Protein AF-A0A8T4I141-F1 (afdb_monomer_lite)

Structure (mmCIF, N/CA/C/O backbone):
data_AF-A0A8T4I141-F1
#
_entry.id   AF-A0A8T4I141-F1
#
loop_
_atom_site.group_PDB
_atom_site.id
_atom_site.type_symbol
_atom_site.label_atom_id
_atom_site.label_alt_id
_atom_site.label_comp_id
_atom_site.label_asym_id
_atom_site.label_entity_id
_atom_site.label_seq_id
_atom_site.pdbx_PDB_ins_code
_atom_site.Cartn_x
_atom_site.Cartn_y
_atom_site.Cartn_z
_atom_site.occupancy
_atom_site.B_iso_or_equiv
_atom_site.auth_seq_id
_atom_site.auth_comp_id
_atom_site.auth_asym_id
_atom_site.auth_atom_id
_atom_site.pdbx_PDB_model_num
ATOM 1 N N . LEU A 1 1 ? -6.437 8.225 5.093 1.00 63.91 1 LEU A N 1
ATOM 2 C CA . LEU A 1 1 ? -6.359 7.196 4.034 1.00 63.91 1 LEU A CA 1
ATOM 3 C C . LEU A 1 1 ? -7.307 6.069 4.393 1.00 63.91 1 LEU A C 1
ATOM 5 O O . LEU A 1 1 ? -7.230 5.542 5.497 1.00 63.91 1 LEU A O 1
ATOM 9 N N . SER A 1 2 ? -8.258 5.774 3.515 1.00 83.69 2 SER A N 1
ATOM 10 C CA . SER A 1 2 ? -9.205 4.676 3.690 1.00 83.69 2 SER A CA 1
ATOM 11 C C . SER A 1 2 ? -8.597 3.345 3.222 1.00 83.69 2 SER A C 1
ATOM 13 O O . SER A 1 2 ? -7.635 3.320 2.455 1.00 83.69 2 SER A O 1
ATOM 15 N N . GLN A 1 3 ? -9.185 2.215 3.631 1.00 85.31 3 GLN A N 1
ATOM 16 C CA . GLN A 1 3 ? -8.825 0.896 3.087 1.00 85.31 3 GLN A CA 1
ATOM 17 C C . GLN A 1 3 ? -8.972 0.848 1.553 1.00 85.31 3 GLN A C 1
ATOM 19 O O . GLN A 1 3 ? -8.193 0.178 0.877 1.00 85.31 3 GLN A O 1
ATOM 24 N N . ARG A 1 4 ? -9.958 1.570 0.997 1.00 89.12 4 ARG A N 1
ATOM 25 C CA . ARG A 1 4 ? -10.166 1.663 -0.456 1.00 89.12 4 ARG A CA 1
ATOM 26 C C . ARG A 1 4 ? -9.028 2.417 -1.134 1.00 89.12 4 ARG A C 1
ATOM 28 O O . ARG A 1 4 ? -8.594 1.976 -2.191 1.00 89.12 4 ARG A O 1
ATOM 35 N N . ASP A 1 5 ? -8.516 3.474 -0.510 1.00 87.00 5 ASP A N 1
ATOM 36 C CA . ASP A 1 5 ? -7.388 4.247 -1.042 1.00 87.00 5 ASP A CA 1
ATOM 37 C C . ASP A 1 5 ? -6.128 3.378 -1.074 1.00 87.00 5 ASP A C 1
ATOM 39 O O . ASP A 1 5 ? -5.465 3.287 -2.099 1.00 87.00 5 ASP A O 1
ATOM 43 N N . ALA A 1 6 ? -5.846 2.648 0.012 1.00 89.12 6 ALA A N 1
ATOM 44 C CA . ALA A 1 6 ? -4.699 1.742 0.064 1.00 89.12 6 ALA A CA 1
ATOM 45 C C . ALA A 1 6 ? -4.804 0.610 -0.977 1.00 89.12 6 ALA A C 1
ATOM 47 O O . ALA A 1 6 ? -3.806 0.220 -1.581 1.00 89.12 6 ALA A O 1
ATOM 48 N N . ALA A 1 7 ? -6.015 0.097 -1.222 1.00 90.81 7 ALA A N 1
ATOM 49 C CA . ALA A 1 7 ? -6.248 -0.919 -2.245 1.00 90.81 7 ALA A CA 1
ATOM 50 C C . ALA A 1 7 ? -6.074 -0.357 -3.661 1.00 90.81 7 ALA A C 1
ATOM 52 O O . ALA A 1 7 ? -5.549 -1.050 -4.534 1.00 90.81 7 ALA A O 1
ATOM 53 N N . LEU A 1 8 ? -6.489 0.892 -3.883 1.00 93.81 8 LEU A N 1
ATOM 54 C CA . LEU A 1 8 ? -6.260 1.599 -5.136 1.00 93.81 8 LEU A CA 1
ATOM 55 C C . LEU A 1 8 ? -4.759 1.802 -5.374 1.00 93.81 8 LEU A C 1
ATOM 57 O O . LEU A 1 8 ? -4.279 1.428 -6.438 1.00 93.81 8 LEU A O 1
ATOM 61 N N . SER A 1 9 ? -4.004 2.239 -4.363 1.00 91.81 9 SER A N 1
ATOM 62 C CA . SER A 1 9 ? -2.552 2.423 -4.476 1.00 91.81 9 SER A CA 1
ATOM 63 C C . SER A 1 9 ? -1.807 1.139 -4.857 1.00 91.81 9 SER A C 1
ATOM 65 O O . SER A 1 9 ? -0.866 1.191 -5.643 1.00 91.81 9 SER A O 1
ATOM 67 N N . VAL A 1 10 ? -2.226 -0.030 -4.353 1.00 94.50 10 VAL A N 1
ATOM 68 C CA . VAL A 1 10 ? -1.640 -1.321 -4.771 1.00 94.50 10 VAL A CA 1
ATOM 69 C C . VAL A 1 10 ? -1.906 -1.599 -6.251 1.00 94.50 10 VAL A C 1
ATOM 71 O O . VAL A 1 10 ? -1.005 -2.030 -6.970 1.00 94.50 10 VAL A O 1
ATOM 74 N N . ARG A 1 11 ? -3.132 -1.346 -6.725 1.00 95.19 11 ARG A N 1
ATOM 75 C CA . ARG A 1 11 ? -3.505 -1.563 -8.132 1.00 95.19 11 ARG A CA 1
ATOM 76 C C . ARG A 1 11 ? -2.783 -0.601 -9.067 1.00 95.19 11 ARG A C 1
ATOM 78 O O . ARG A 1 11 ? -2.327 -1.019 -10.126 1.00 95.19 11 ARG A O 1
ATOM 85 N N . GLU A 1 12 ? -2.663 0.660 -8.674 1.00 95.19 12 GLU A N 1
ATOM 86 C CA . GLU A 1 12 ? -1.930 1.677 -9.429 1.00 95.19 12 GLU A CA 1
ATOM 87 C C . GLU A 1 12 ? -0.445 1.321 -9.526 1.00 95.19 12 GLU A C 1
ATOM 89 O O . GLU A 1 12 ? 0.099 1.307 -10.628 1.00 95.19 12 GLU A O 1
ATOM 94 N N . ALA A 1 13 ? 0.185 0.923 -8.415 1.00 95.62 13 ALA A N 1
ATOM 95 C CA . ALA A 1 13 ? 1.577 0.479 -8.415 1.00 95.62 13 ALA A CA 1
ATOM 96 C C . ALA A 1 13 ? 1.792 -0.776 -9.282 1.00 95.62 13 ALA A C 1
ATOM 98 O O . ALA A 1 13 ? 2.787 -0.878 -9.995 1.00 95.62 13 ALA A O 1
ATOM 99 N N . GLN A 1 14 ? 0.838 -1.714 -9.284 1.00 95.62 14 GLN A N 1
ATOM 100 C CA . GLN A 1 14 ? 0.892 -2.895 -10.150 1.00 95.62 14 GLN A CA 1
ATOM 101 C C . GLN A 1 14 ? 0.774 -2.533 -11.637 1.00 95.62 14 GLN A C 1
ATOM 103 O O . GLN A 1 14 ? 1.473 -3.101 -12.482 1.00 95.62 14 GLN A O 1
ATOM 108 N N . ALA A 1 15 ? -0.122 -1.600 -11.966 1.00 96.62 15 ALA A N 1
ATOM 109 C CA . ALA A 1 15 ? -0.297 -1.111 -13.326 1.00 96.62 15 ALA A CA 1
ATOM 110 C C . ALA A 1 15 ? 0.950 -0.358 -13.811 1.00 96.62 15 ALA A C 1
ATOM 112 O O . ALA A 1 15 ? 1.368 -0.568 -14.949 1.00 96.62 15 ALA A O 1
ATOM 113 N N . GLU A 1 16 ? 1.562 0.455 -12.944 1.00 94.50 16 GLU A N 1
ATOM 114 C CA . GLU A 1 16 ? 2.835 1.136 -13.202 1.00 94.50 16 GLU A CA 1
ATOM 115 C C . GLU A 1 16 ? 3.939 0.129 -13.506 1.00 94.50 16 GLU A C 1
ATOM 117 O O . GLU A 1 16 ? 4.479 0.140 -14.605 1.00 94.50 16 GLU A O 1
ATOM 122 N N . LEU A 1 17 ? 4.181 -0.819 -12.597 1.00 94.56 17 LEU A N 1
ATOM 123 C CA . LEU A 1 17 ? 5.168 -1.882 -12.782 1.00 94.56 17 LEU A CA 1
ATOM 124 C C . LEU A 1 17 ? 4.972 -2.619 -14.110 1.00 94.56 17 LEU A C 1
ATOM 126 O O . LEU A 1 17 ? 5.917 -2.806 -14.873 1.00 94.56 17 LEU A O 1
ATOM 130 N N . THR A 1 18 ? 3.732 -2.996 -14.421 1.00 95.44 18 THR A N 1
ATOM 131 C CA . THR A 1 18 ? 3.415 -3.681 -15.679 1.00 95.44 18 THR A CA 1
ATOM 132 C C . THR A 1 18 ? 3.733 -2.808 -16.893 1.00 95.44 18 THR A C 1
ATOM 134 O O . THR A 1 18 ? 4.218 -3.321 -17.902 1.00 95.44 18 THR A O 1
ATOM 137 N N . ARG A 1 19 ? 3.461 -1.502 -16.818 1.00 95.50 19 ARG A N 1
ATOM 138 C CA . ARG A 1 19 ? 3.749 -0.552 -17.895 1.00 95.50 19 ARG A CA 1
ATOM 139 C C . ARG A 1 19 ? 5.253 -0.382 -18.088 1.00 95.50 19 ARG A C 1
ATOM 141 O O . ARG A 1 19 ? 5.720 -0.551 -19.207 1.00 95.50 19 ARG A O 1
ATOM 148 N N . THR A 1 20 ? 6.000 -0.144 -17.012 1.00 94.69 20 THR A N 1
ATOM 149 C CA . THR A 1 20 ? 7.460 0.039 -17.030 1.00 94.69 20 THR A CA 1
ATOM 150 C C . THR A 1 20 ? 8.191 -1.214 -17.514 1.00 94.69 20 THR A C 1
ATOM 152 O O . THR A 1 20 ? 9.162 -1.133 -18.255 1.00 94.69 20 THR A O 1
ATOM 155 N N . VAL A 1 21 ? 7.719 -2.408 -17.144 1.00 91.81 21 VAL A N 1
ATOM 156 C CA . VAL A 1 21 ? 8.323 -3.670 -17.607 1.00 91.81 21 VAL A CA 1
ATOM 157 C C . VAL A 1 21 ? 8.078 -3.907 -19.101 1.00 91.81 21 VAL A C 1
ATOM 159 O O . VAL A 1 21 ? 8.949 -4.452 -19.786 1.00 91.81 21 VAL A O 1
ATOM 162 N N . LYS A 1 22 ? 6.906 -3.510 -19.611 1.00 93.75 22 LYS A N 1
ATOM 163 C CA . LYS A 1 22 ? 6.537 -3.645 -21.030 1.00 93.75 22 LYS A CA 1
ATOM 164 C C . LYS A 1 22 ? 7.160 -2.575 -21.921 1.00 93.75 22 LYS A C 1
ATOM 166 O O . LYS A 1 22 ? 7.299 -2.804 -23.118 1.00 93.75 22 LYS A O 1
ATOM 171 N N . ASP A 1 23 ? 7.506 -1.428 -21.358 1.00 93.75 23 ASP A N 1
ATOM 172 C CA . ASP A 1 23 ? 8.161 -0.355 -22.086 1.00 93.75 23 ASP A CA 1
ATOM 173 C C . ASP A 1 23 ? 9.635 -0.699 -22.359 1.00 93.75 23 ASP A C 1
ATOM 175 O O . ASP A 1 23 ? 10.439 -0.920 -21.448 1.00 93.75 23 ASP A O 1
ATOM 179 N N . ALA A 1 24 ? 9.989 -0.753 -23.643 1.00 87.19 24 ALA A N 1
ATOM 180 C CA . ALA A 1 24 ? 11.346 -1.033 -24.101 1.00 87.19 24 ALA A CA 1
ATOM 181 C C . ALA A 1 24 ? 12.317 0.133 -23.838 1.00 87.19 24 ALA A C 1
ATOM 183 O O . ALA A 1 24 ? 13.525 -0.088 -23.826 1.00 87.19 24 ALA A O 1
ATOM 184 N N . GLY A 1 25 ? 11.807 1.352 -23.621 1.00 92.81 25 GLY A N 1
ATOM 185 C CA . GLY A 1 25 ? 12.611 2.524 -23.265 1.00 92.81 25 GLY A CA 1
ATOM 186 C C . GLY A 1 25 ? 12.892 2.660 -21.765 1.00 92.81 25 GLY A C 1
ATOM 187 O O . GLY A 1 25 ? 13.767 3.432 -21.376 1.00 92.81 25 GLY A O 1
ATOM 188 N N . SER A 1 26 ? 12.177 1.914 -20.921 1.00 93.69 26 SER A N 1
ATOM 189 C CA . SER A 1 26 ? 12.320 1.984 -19.468 1.00 93.69 26 SER A CA 1
ATOM 190 C C . SER A 1 26 ? 13.617 1.329 -18.998 1.00 93.69 26 SER A C 1
ATOM 192 O O . SER A 1 26 ? 13.882 0.157 -19.293 1.00 93.69 26 SER A O 1
ATOM 194 N N . SER A 1 27 ? 14.397 2.068 -18.207 1.00 94.69 27 SER A N 1
ATOM 195 C CA . SER A 1 27 ? 15.658 1.574 -17.658 1.00 94.69 27 SER A CA 1
ATOM 196 C C . SER A 1 27 ? 15.433 0.475 -16.610 1.00 94.69 27 SER A C 1
ATOM 198 O O . SER A 1 27 ? 14.353 0.349 -16.025 1.00 94.69 27 SER A O 1
ATOM 200 N N . GLU A 1 28 ? 16.471 -0.311 -16.310 1.00 92.94 28 GLU A N 1
ATOM 201 C CA . GLU A 1 28 ? 16.426 -1.278 -15.199 1.00 92.94 28 GLU A CA 1
ATOM 202 C C . GLU A 1 28 ? 16.095 -0.607 -13.863 1.00 92.94 28 GLU A C 1
ATOM 204 O O . GLU A 1 28 ? 15.372 -1.159 -13.034 1.00 92.94 28 GLU A O 1
ATOM 209 N N 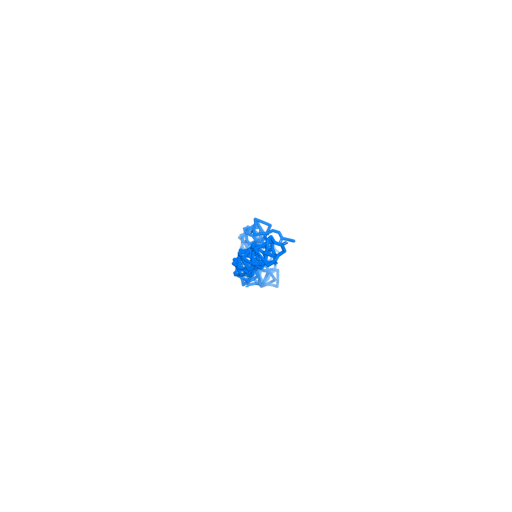. LEU A 1 29 ? 16.576 0.620 -13.678 1.00 95.12 29 LEU A N 1
ATOM 210 C CA . LEU A 1 29 ? 16.344 1.405 -12.480 1.00 95.12 29 LEU A CA 1
ATOM 211 C C . LEU A 1 29 ? 14.881 1.864 -12.367 1.00 95.12 29 LEU A C 1
ATOM 213 O O . LEU A 1 29 ? 14.334 1.870 -11.263 1.00 95.12 29 LEU A O 1
ATOM 217 N N . ASP A 1 30 ? 14.211 2.166 -13.480 1.00 94.44 30 ASP A N 1
ATOM 218 C CA . ASP A 1 30 ? 12.774 2.473 -13.475 1.00 94.44 30 ASP A CA 1
ATOM 219 C C . ASP A 1 30 ? 11.947 1.240 -13.110 1.00 94.44 30 ASP A C 1
ATOM 221 O O . ASP A 1 30 ? 11.047 1.315 -12.270 1.00 94.44 30 ASP A O 1
ATOM 225 N N . ARG A 1 31 ? 12.309 0.075 -13.660 1.00 93.19 31 ARG A N 1
ATOM 226 C CA . ARG A 1 31 ? 11.672 -1.209 -13.327 1.00 93.19 31 ARG A CA 1
ATOM 227 C C . ARG A 1 31 ? 11.846 -1.541 -11.843 1.00 93.19 31 ARG A C 1
ATOM 229 O O . ARG A 1 31 ? 10.875 -1.905 -11.182 1.00 93.19 31 ARG A O 1
ATOM 236 N N . ALA A 1 32 ? 13.050 -1.352 -11.302 1.00 95.94 32 ALA A N 1
ATOM 237 C CA . ALA A 1 32 ? 13.342 -1.575 -9.888 1.00 95.94 32 ALA A CA 1
ATOM 238 C C . ALA A 1 32 ? 12.553 -0.625 -8.971 1.00 95.94 32 ALA A C 1
ATOM 240 O O . ALA A 1 32 ? 12.016 -1.057 -7.951 1.00 95.94 32 ALA A O 1
ATOM 241 N N . ARG A 1 33 ? 12.421 0.657 -9.341 1.00 95.19 33 ARG A N 1
ATOM 242 C CA . ARG A 1 33 ? 11.588 1.618 -8.597 1.00 95.19 33 ARG A CA 1
ATOM 243 C C . ARG A 1 33 ? 10.113 1.227 -8.614 1.00 95.19 33 ARG A C 1
ATOM 245 O O . ARG A 1 33 ? 9.472 1.277 -7.566 1.00 95.19 33 ARG A O 1
ATOM 252 N N . ALA A 1 34 ? 9.582 0.835 -9.771 1.00 95.62 34 ALA A N 1
ATOM 253 C CA . ALA A 1 34 ? 8.187 0.425 -9.891 1.00 95.62 34 ALA A CA 1
ATOM 254 C C . ALA A 1 34 ? 7.903 -0.856 -9.085 1.00 95.62 34 ALA A C 1
ATOM 256 O O . ALA A 1 34 ? 6.879 -0.946 -8.405 1.00 95.62 34 ALA A O 1
ATOM 257 N N . GLN A 1 35 ? 8.846 -1.805 -9.081 1.00 94.69 35 GLN A N 1
ATOM 258 C CA . GLN A 1 35 ? 8.763 -3.014 -8.262 1.00 94.69 35 GLN A CA 1
ATOM 259 C C . GLN A 1 35 ? 8.764 -2.669 -6.771 1.00 94.69 35 GLN A C 1
ATOM 261 O O . GLN A 1 35 ? 7.867 -3.087 -6.043 1.00 94.69 35 GLN A O 1
ATOM 266 N N . LEU A 1 36 ? 9.700 -1.822 -6.328 1.00 96.06 36 LEU A N 1
ATOM 267 C CA . LEU A 1 36 ? 9.766 -1.367 -4.940 1.00 96.06 36 LEU A CA 1
ATOM 268 C C . LEU A 1 36 ? 8.475 -0.655 -4.509 1.00 96.06 36 LEU A C 1
ATOM 270 O O . LEU A 1 36 ? 7.995 -0.862 -3.396 1.00 96.06 36 LEU A O 1
ATOM 274 N N . ALA A 1 37 ? 7.888 0.173 -5.377 1.00 93.88 37 ALA A N 1
ATOM 275 C CA . ALA A 1 37 ? 6.638 0.866 -5.083 1.00 93.88 37 ALA A CA 1
ATOM 276 C C . ALA A 1 37 ? 5.476 -0.116 -4.855 1.00 93.88 37 ALA A C 1
ATOM 278 O O . ALA A 1 37 ? 4.708 0.056 -3.901 1.00 93.88 37 ALA A O 1
ATOM 279 N N . TYR A 1 38 ? 5.375 -1.157 -5.687 1.00 94.94 38 TYR A N 1
ATOM 280 C CA . TYR A 1 38 ? 4.400 -2.234 -5.514 1.00 94.94 38 TYR A CA 1
ATOM 281 C C . TYR A 1 38 ? 4.641 -3.005 -4.211 1.00 94.94 38 TYR A C 1
ATOM 283 O O . TYR A 1 38 ? 3.725 -3.133 -3.392 1.00 94.94 38 TYR A O 1
ATOM 291 N N . ASP A 1 39 ? 5.885 -3.418 -3.967 1.00 95.19 39 ASP A N 1
ATOM 292 C CA . ASP A 1 39 ? 6.278 -4.182 -2.780 1.00 95.19 39 ASP A CA 1
ATOM 293 C C . ASP A 1 39 ? 6.024 -3.412 -1.484 1.00 95.19 39 ASP A C 1
ATOM 295 O O . ASP A 1 39 ? 5.675 -4.008 -0.471 1.00 95.19 39 ASP A O 1
ATOM 299 N N . GLN A 1 40 ? 6.143 -2.083 -1.502 1.00 93.75 40 GLN A N 1
ATOM 300 C CA . GLN A 1 40 ? 5.802 -1.235 -0.362 1.00 93.75 40 GLN A CA 1
ATOM 301 C C . GLN A 1 40 ? 4.294 -0.981 -0.224 1.00 93.75 40 GLN A C 1
ATOM 303 O O . GLN A 1 40 ? 3.804 -0.742 0.881 1.00 93.75 40 GLN A O 1
ATOM 308 N N . ALA A 1 41 ? 3.530 -0.991 -1.318 1.00 93.12 41 ALA A N 1
ATOM 309 C CA . ALA A 1 41 ? 2.089 -0.748 -1.276 1.00 93.12 41 ALA A CA 1
ATOM 310 C C . ALA A 1 41 ? 1.322 -1.924 -0.647 1.00 93.12 41 ALA A C 1
ATOM 312 O O . ALA A 1 41 ? 0.374 -1.705 0.111 1.00 93.12 41 ALA A O 1
ATOM 313 N N . VAL A 1 42 ? 1.749 -3.161 -0.913 1.00 92.88 42 VAL A N 1
ATOM 314 C CA . VAL A 1 42 ? 1.133 -4.385 -0.372 1.00 92.88 42 VAL A CA 1
ATOM 315 C C . VAL A 1 42 ? 1.095 -4.426 1.170 1.00 92.88 42 VAL A C 1
ATOM 317 O O . VAL A 1 42 ? 0.001 -4.595 1.721 1.00 92.88 42 VAL A O 1
ATOM 320 N N . PRO A 1 43 ? 2.212 -4.251 1.908 1.00 92.31 43 PRO A 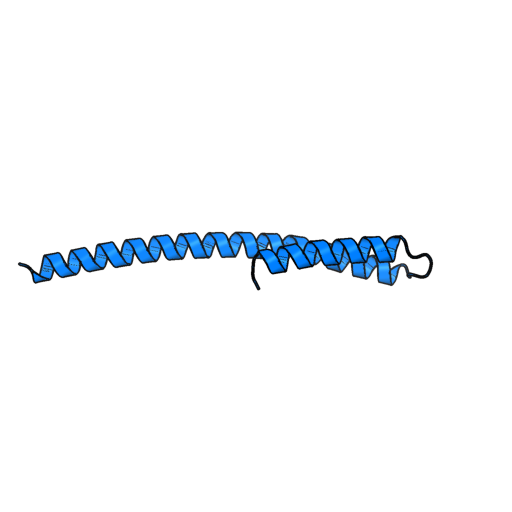N 1
ATOM 321 C CA . PRO A 1 43 ? 2.197 -4.245 3.368 1.00 92.31 43 PRO A CA 1
ATOM 322 C C . PRO A 1 43 ? 1.390 -3.067 3.916 1.00 92.31 43 PRO A C 1
ATOM 324 O O . PRO A 1 43 ? 0.589 -3.270 4.822 1.00 92.31 43 PRO A O 1
ATOM 327 N N . ARG A 1 44 ? 1.466 -1.876 3.298 1.00 90.50 44 ARG A N 1
ATOM 328 C CA . ARG A 1 44 ? 0.638 -0.724 3.701 1.00 90.50 44 ARG A CA 1
ATOM 329 C C . ARG A 1 44 ? -0.861 -1.030 3.650 1.00 90.50 44 ARG A C 1
ATOM 331 O O . ARG A 1 44 ? -1.592 -0.653 4.563 1.00 90.50 44 ARG A O 1
ATOM 338 N N . LEU A 1 45 ? -1.334 -1.737 2.621 1.00 91.50 45 LEU A N 1
ATOM 339 C CA . LEU A 1 45 ? -2.733 -2.174 2.546 1.00 91.50 45 LEU A CA 1
ATOM 340 C C . LEU A 1 45 ? -3.090 -3.158 3.669 1.00 91.50 45 LEU A C 1
ATOM 342 O O . LEU A 1 45 ? -4.171 -3.056 4.263 1.00 91.50 45 LEU A O 1
ATOM 346 N N . LYS A 1 46 ? -2.201 -4.110 3.964 1.00 91.56 46 LYS A N 1
ATOM 347 C CA . LYS A 1 46 ? -2.396 -5.081 5.047 1.00 91.56 46 LYS A CA 1
ATOM 348 C C . LYS A 1 46 ? -2.480 -4.386 6.408 1.00 91.56 46 LYS A C 1
ATOM 350 O O . LYS A 1 46 ? -3.397 -4.680 7.180 1.00 91.56 46 LYS A O 1
ATOM 355 N N . ASP A 1 47 ? -1.588 -3.438 6.664 1.00 91.31 47 ASP A N 1
ATOM 356 C CA . ASP A 1 47 ? -1.539 -2.673 7.908 1.00 91.31 47 ASP A CA 1
ATOM 357 C C . ASP A 1 47 ? -2.783 -1.798 8.051 1.00 91.31 47 ASP A C 1
ATOM 359 O O . ASP A 1 47 ? -3.480 -1.877 9.061 1.00 91.31 47 ASP A O 1
ATOM 363 N N . GLN A 1 48 ? -3.160 -1.067 6.997 1.00 89.88 48 GLN A N 1
ATOM 364 C CA . 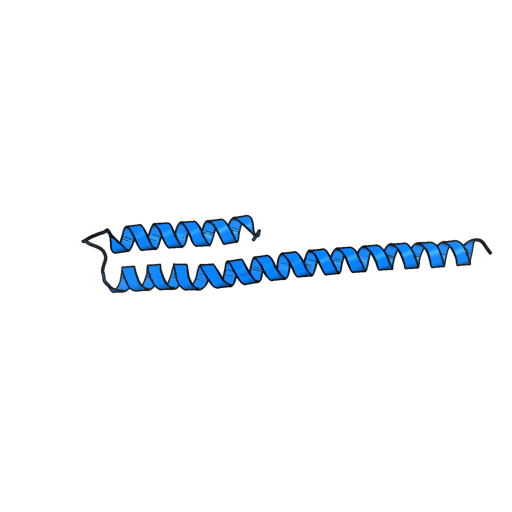GLN A 1 48 ? -4.371 -0.245 6.995 1.00 89.88 48 GLN A CA 1
ATOM 365 C C . GLN A 1 48 ? -5.634 -1.084 7.235 1.00 89.88 48 GLN A C 1
ATOM 367 O O . GLN A 1 48 ? -6.547 -0.658 7.947 1.00 89.88 48 GLN A O 1
ATOM 372 N N . THR A 1 49 ? -5.703 -2.285 6.657 1.00 88.81 49 THR A N 1
ATOM 373 C CA . THR A 1 49 ? -6.824 -3.213 6.862 1.00 88.81 49 THR A CA 1
ATOM 374 C C . THR A 1 49 ? -6.872 -3.712 8.306 1.00 88.81 49 THR A C 1
ATOM 376 O O . THR A 1 49 ? -7.945 -3.739 8.915 1.00 88.81 49 THR A O 1
ATOM 379 N N . THR A 1 50 ? -5.716 -4.076 8.863 1.00 92.75 50 THR A N 1
ATOM 380 C CA . THR A 1 50 ? -5.594 -4.574 10.238 1.00 92.75 50 THR A CA 1
ATOM 381 C C . THR A 1 50 ? -5.960 -3.489 11.243 1.00 92.75 50 THR A C 1
ATOM 383 O O . THR A 1 50 ? -6.810 -3.723 12.102 1.00 92.75 50 THR A O 1
ATOM 386 N N . GLU A 1 51 ? -5.420 -2.282 11.082 1.00 90.12 51 GLU A N 1
ATOM 387 C CA . GLU A 1 51 ? -5.695 -1.166 11.985 1.00 90.12 51 GLU A CA 1
ATOM 388 C C . GLU A 1 51 ? -7.159 -0.732 11.908 1.00 90.12 51 GLU A C 1
ATOM 390 O O . GLU A 1 51 ? -7.818 -0.573 12.931 1.00 90.12 51 GLU A O 1
ATOM 395 N N . THR A 1 52 ? -7.740 -0.663 10.706 1.00 88.31 52 THR A N 1
ATOM 396 C CA . THR A 1 5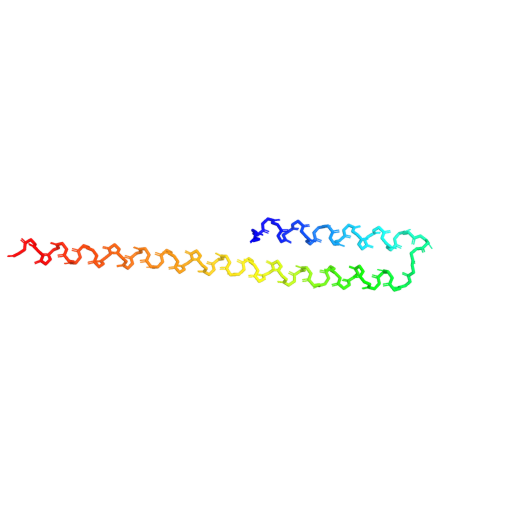2 ? -9.171 -0.351 10.556 1.00 88.31 52 THR A CA 1
ATOM 397 C C . THR A 1 52 ? -10.053 -1.384 11.270 1.00 88.31 52 THR A C 1
ATOM 399 O O . THR A 1 52 ? -11.068 -1.031 11.875 1.00 88.31 52 THR A O 1
ATOM 402 N N . LYS A 1 53 ? -9.689 -2.672 11.226 1.00 89.44 53 LYS A N 1
ATOM 403 C CA . LYS A 1 53 ? -10.414 -3.733 11.942 1.00 89.44 53 LYS A CA 1
ATOM 404 C C . LYS A 1 53 ? -10.239 -3.616 13.462 1.00 89.44 53 LYS A C 1
ATOM 406 O O . LYS A 1 53 ? -11.216 -3.805 14.194 1.00 89.44 53 LYS A O 1
ATOM 411 N N . ARG A 1 54 ? -9.031 -3.281 13.926 1.00 91.31 54 ARG A N 1
ATOM 412 C CA . ARG A 1 54 ? -8.712 -3.055 15.343 1.00 91.31 54 ARG A CA 1
ATOM 413 C C . ARG A 1 54 ? -9.532 -1.894 15.898 1.00 91.31 54 ARG A C 1
ATOM 415 O O . ARG A 1 54 ? -10.299 -2.102 16.831 1.00 91.31 54 ARG A O 1
ATOM 422 N N . LEU A 1 55 ? -9.502 -0.743 15.227 1.00 90.31 55 LEU A N 1
ATOM 423 C CA . LEU A 1 55 ? -10.256 0.454 15.608 1.00 90.31 55 LEU A CA 1
ATOM 424 C C . LEU A 1 55 ? -11.767 0.205 15.675 1.00 90.31 55 LEU A C 1
ATOM 426 O O . LEU A 1 55 ? -12.426 0.666 16.604 1.00 90.31 55 LEU A O 1
ATOM 430 N N . LYS A 1 56 ? -12.335 -0.563 14.733 1.00 89.50 56 LYS A N 1
ATOM 431 C CA . LYS A 1 56 ? -13.758 -0.951 14.782 1.00 89.50 56 LYS A CA 1
ATOM 432 C C . LYS A 1 56 ? -14.081 -1.804 16.009 1.00 89.50 56 LYS A C 1
ATOM 434 O O . LYS A 1 56 ? -15.106 -1.583 16.649 1.00 89.50 56 LYS A O 1
ATOM 439 N N . THR A 1 57 ? -13.212 -2.760 16.332 1.00 92.50 57 THR A N 1
ATOM 440 C CA . THR A 1 57 ? -13.374 -3.633 17.504 1.00 92.50 57 THR A CA 1
ATOM 441 C C . THR A 1 57 ? -13.269 -2.837 18.803 1.00 92.50 57 THR A C 1
ATOM 443 O O . THR A 1 57 ? -14.128 -2.968 19.671 1.00 92.50 57 THR A O 1
ATOM 446 N N . GLU A 1 58 ? -12.263 -1.970 18.914 1.00 90.62 58 GLU A N 1
ATOM 447 C CA . GLU A 1 58 ? -12.056 -1.103 20.078 1.00 90.62 58 GLU A CA 1
ATOM 448 C C . GLU A 1 58 ? -13.215 -0.128 20.269 1.00 90.62 58 GLU A C 1
ATOM 450 O O . GLU A 1 58 ? -13.732 0.000 21.374 1.00 90.62 58 GLU A O 1
ATOM 455 N N . THR A 1 59 ? -13.693 0.484 19.184 1.00 90.88 59 THR A N 1
ATOM 456 C CA . THR A 1 59 ? -14.857 1.379 19.225 1.00 90.88 59 THR A CA 1
ATOM 457 C C . THR A 1 59 ? -16.111 0.635 19.685 1.00 90.88 59 THR A C 1
ATOM 459 O O . THR A 1 59 ? -16.852 1.135 20.528 1.00 90.88 59 THR A O 1
ATOM 462 N N . ALA A 1 60 ? -16.353 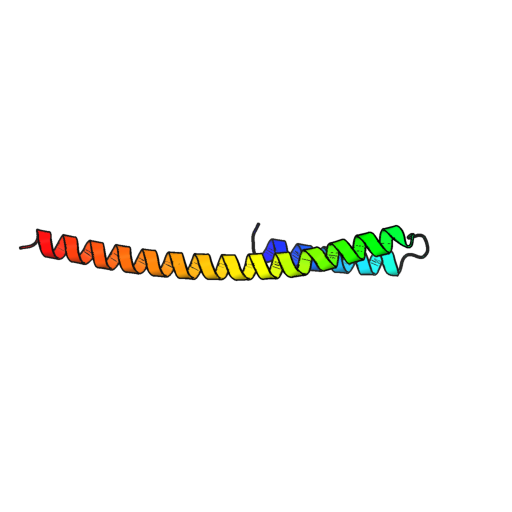-0.584 19.192 1.00 90.56 60 ALA A N 1
ATOM 463 C CA . ALA A 1 60 ? -17.491 -1.393 19.626 1.00 90.56 60 ALA A CA 1
ATOM 464 C C . ALA A 1 60 ? -17.395 -1.785 21.113 1.00 90.56 60 ALA A C 1
ATOM 466 O O . ALA A 1 60 ? -18.396 -1.726 21.831 1.00 90.56 60 ALA A O 1
ATOM 467 N N . ALA A 1 61 ? -16.199 -2.145 21.586 1.00 90.12 61 ALA A N 1
ATOM 468 C CA . ALA A 1 61 ? -15.954 -2.458 22.991 1.00 90.12 61 ALA A CA 1
ATOM 469 C C . ALA A 1 61 ? -16.157 -1.227 23.890 1.00 90.12 61 ALA A C 1
ATOM 471 O O . ALA A 1 61 ? -16.873 -1.313 24.887 1.00 90.12 61 ALA A O 1
ATOM 472 N N . ALA A 1 62 ? -15.601 -0.075 23.507 1.00 87.06 62 ALA A N 1
ATOM 473 C CA . ALA A 1 62 ? -15.761 1.186 24.226 1.00 87.06 62 ALA A CA 1
ATOM 474 C C . ALA A 1 62 ? -17.231 1.627 24.284 1.00 87.06 62 ALA A C 1
ATOM 476 O O . ALA A 1 62 ? -17.723 1.972 25.356 1.00 87.06 62 ALA A O 1
ATOM 477 N N . ASN A 1 63 ? -17.965 1.530 23.169 1.00 86.94 63 ASN A N 1
ATOM 478 C CA . ASN A 1 63 ? -19.396 1.838 23.128 1.00 86.94 63 ASN A CA 1
ATOM 479 C C . ASN A 1 63 ? -20.202 0.920 24.057 1.00 86.94 63 ASN A C 1
ATOM 481 O O . ASN A 1 63 ? -21.067 1.396 24.789 1.00 86.94 63 ASN A O 1
ATOM 485 N N . LYS A 1 64 ? -19.899 -0.386 24.083 1.00 87.69 64 LYS A N 1
ATOM 486 C CA . LYS A 1 64 ? -20.555 -1.338 24.993 1.00 87.69 64 LYS A CA 1
ATOM 487 C C . LYS A 1 64 ? -20.300 -0.984 26.460 1.00 87.69 64 LYS A C 1
ATOM 489 O O . LYS A 1 64 ? -21.243 -0.943 27.244 1.00 87.69 64 LYS A O 1
ATOM 494 N N . ILE A 1 65 ? -19.047 -0.700 26.817 1.00 86.50 65 ILE A N 1
ATOM 495 C CA . ILE A 1 65 ? -18.661 -0.315 28.183 1.00 86.50 65 ILE A CA 1
ATOM 496 C C . ILE A 1 65 ? -19.334 1.004 28.583 1.00 86.50 65 ILE A C 1
ATOM 498 O O . ILE A 1 65 ? -19.875 1.099 29.682 1.00 86.50 65 ILE A O 1
ATOM 502 N N . GLY A 1 66 ? -19.362 1.998 27.691 1.00 82.69 66 GLY A N 1
ATOM 503 C CA . GLY A 1 66 ? -20.006 3.288 27.944 1.00 82.69 66 GLY A CA 1
ATOM 504 C C . GLY A 1 66 ? -21.509 3.167 28.211 1.00 82.69 66 GLY A C 1
ATOM 505 O O . GLY A 1 66 ? -22.022 3.802 29.134 1.00 82.69 66 GLY A O 1
ATOM 506 N N . VAL A 1 67 ? -22.209 2.305 27.465 1.00 83.19 67 VAL A N 1
ATOM 507 C CA . VAL A 1 67 ? -23.633 2.006 27.702 1.00 83.19 67 VAL A CA 1
ATOM 508 C C . VAL A 1 67 ? -23.824 1.307 29.049 1.00 83.19 67 VAL A C 1
ATOM 510 O O . VAL A 1 67 ? -24.594 1.793 29.874 1.00 83.19 67 VAL A O 1
ATOM 513 N N . SER A 1 68 ? -23.070 0.238 29.331 1.00 78.62 68 SER A N 1
ATOM 514 C CA . SER A 1 68 ? -23.182 -0.487 30.606 1.00 78.62 68 SER A CA 1
ATOM 515 C C . SER A 1 68 ? -22.866 0.388 31.827 1.00 78.62 68 SER A C 1
ATOM 517 O O . SER A 1 68 ? -23.539 0.290 32.855 1.00 78.62 68 SER A O 1
ATOM 519 N N . GLY A 1 69 ? -21.874 1.276 31.723 1.00 77.62 69 GLY A N 1
ATOM 520 C CA . GLY A 1 69 ? -21.560 2.246 32.772 1.00 77.62 69 GLY A CA 1
ATOM 521 C C . GLY A 1 69 ? -22.685 3.262 32.973 1.00 77.62 69 GLY A C 1
ATOM 522 O O . GLY A 1 69 ? -23.070 3.538 34.107 1.00 77.62 69 GLY A O 1
ATOM 523 N N . SER A 1 70 ? -23.270 3.757 31.880 1.00 78.50 70 SER A N 1
ATOM 524 C CA . SER A 1 70 ? -24.397 4.698 31.928 1.00 78.50 70 SER A CA 1
ATOM 525 C C . SER A 1 70 ? -25.630 4.090 32.598 1.00 78.50 70 SER A C 1
ATOM 527 O O . SER A 1 70 ? -26.265 4.743 33.424 1.00 78.50 70 SER A O 1
ATOM 529 N N . ASP A 1 71 ? -25.953 2.834 32.292 1.00 80.12 71 ASP A N 1
ATOM 530 C CA . ASP A 1 71 ? -27.088 2.133 32.903 1.00 80.12 71 ASP A CA 1
ATOM 531 C C . ASP A 1 71 ? -26.853 1.853 34.392 1.00 80.12 71 ASP A C 1
ATOM 533 O O . ASP A 1 71 ? -27.769 1.995 35.204 1.00 80.12 71 ASP A O 1
ATOM 537 N N . THR A 1 72 ? -25.608 1.551 34.774 1.00 78.19 72 THR A N 1
ATOM 538 C CA . THR A 1 72 ? -25.214 1.394 36.183 1.00 78.19 72 THR A CA 1
ATOM 539 C C . THR A 1 72 ? -25.396 2.701 36.957 1.00 78.19 72 THR A C 1
ATOM 541 O O . THR A 1 72 ? -25.993 2.699 38.033 1.00 78.19 72 THR A O 1
ATOM 544 N N . VAL A 1 73 ? -24.946 3.832 36.399 1.00 83.19 73 VAL A N 1
ATOM 545 C CA . VAL A 1 73 ? -25.103 5.157 37.025 1.00 83.19 73 VAL A CA 1
ATOM 546 C C . VAL A 1 73 ? -26.578 5.543 37.140 1.00 83.19 73 VAL A C 1
ATOM 548 O O . VAL A 1 73 ? -27.006 5.984 38.205 1.00 83.19 73 VAL A O 1
ATOM 551 N N . ARG A 1 74 ? -27.388 5.323 36.095 1.00 79.19 74 ARG A N 1
ATOM 552 C CA . ARG A 1 74 ? -28.837 5.586 36.150 1.00 79.19 74 ARG A CA 1
ATOM 553 C C . ARG A 1 74 ? -29.541 4.727 37.199 1.00 79.19 74 ARG A C 1
ATOM 555 O O . ARG A 1 74 ? -30.359 5.248 37.948 1.00 79.19 74 ARG A O 1
ATOM 562 N N . SER A 1 75 ? -29.205 3.438 37.290 1.00 76.12 75 SER A N 1
ATOM 563 C CA . SER A 1 75 ? -29.753 2.553 38.326 1.00 76.12 75 SER A CA 1
ATOM 564 C C . SER A 1 75 ? -29.349 2.988 39.738 1.00 76.12 75 SER A C 1
ATOM 566 O O . SER A 1 75 ? -30.138 2.821 40.665 1.00 76.12 75 SER A O 1
ATOM 568 N N . ALA A 1 76 ? -28.149 3.546 39.910 1.00 78.50 76 ALA A N 1
ATOM 569 C CA . ALA A 1 76 ? -27.697 4.084 41.189 1.00 78.50 76 ALA A CA 1
ATOM 570 C C . ALA A 1 76 ? -28.406 5.396 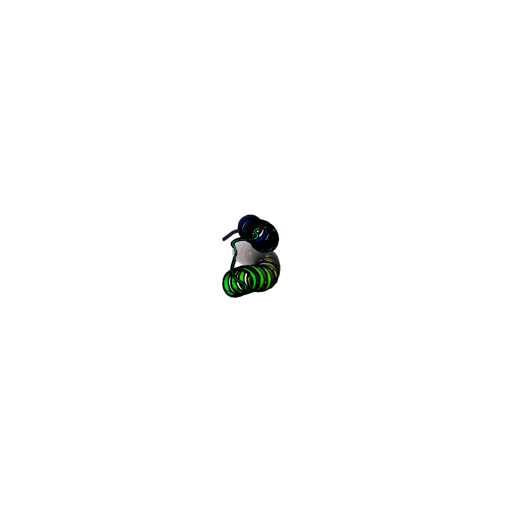41.570 1.00 78.50 76 ALA A C 1
ATOM 572 O O . ALA A 1 76 ? -28.620 5.630 42.749 1.00 78.50 76 ALA A O 1
ATOM 573 N N . GLN A 1 77 ? -28.793 6.229 40.596 1.00 77.81 77 GLN A N 1
ATOM 574 C CA . GLN A 1 77 ? -29.503 7.497 40.832 1.00 77.81 77 GLN A CA 1
ATOM 575 C C . GLN A 1 77 ? -31.015 7.343 41.068 1.00 77.81 77 GLN A C 1
ATOM 577 O O . GLN A 1 77 ? -31.646 8.269 41.567 1.00 77.81 77 GLN A O 1
ATOM 582 N N . GLN A 1 78 ? -31.611 6.215 40.669 1.00 72.44 78 GLN A N 1
ATOM 583 C CA . GLN A 1 78 ? -33.044 5.930 40.848 1.00 72.44 78 GLN A CA 1
ATOM 584 C C . GLN A 1 78 ? -33.378 5.222 42.174 1.00 72.44 78 GLN A C 1
ATOM 586 O O . GLN A 1 78 ? -34.542 4.897 42.406 1.00 72.44 78 GLN A O 1
ATOM 591 N N . ARG A 1 79 ? -32.378 4.962 43.021 1.00 56.69 79 ARG A N 1
ATOM 592 C CA . ARG A 1 79 ? -32.554 4.468 44.393 1.00 56.69 79 ARG A CA 1
ATOM 593 C C . ARG A 1 79 ? -32.306 5.594 45.380 1.00 56.69 79 ARG A C 1
ATOM 595 O O . ARG A 1 79 ? -32.981 5.571 46.428 1.00 56.69 79 ARG A O 1
#

pLDDT: mean 89.11, std 7.37, range [56.69, 96.62]

Sequence (79 aa):
LSQRDAALSVREAQAELTRTVKDAGSSELDRARAQLAYDQAVPRLKDQTTETKRLKTETAAANKIGVSGSDTVRSAQQR

Secondary structure (DSSP, 8-state):
--HHHHHHHHHHHHHHHHHHHH-TT--HHHHHHHHHHHHHHHHHHHHHHHHHHHHHHHHHHHHHHHHHHHHHHHHHHT-

Radius of gyration: 23.13 Å; chains: 1; bounding box: 50×13×68 Å

Foldseek 3Di:
DALVVLVVQLVVLVVQLVVLVPDPPRDPVSNVVSVVSNVVSVVVSVVNVVVVVVVVVVVVVVVVVVVVVVVVVVVVVVD